Protein AF-A0AAV2GKV8-F1 (afdb_monomer)

Sequence 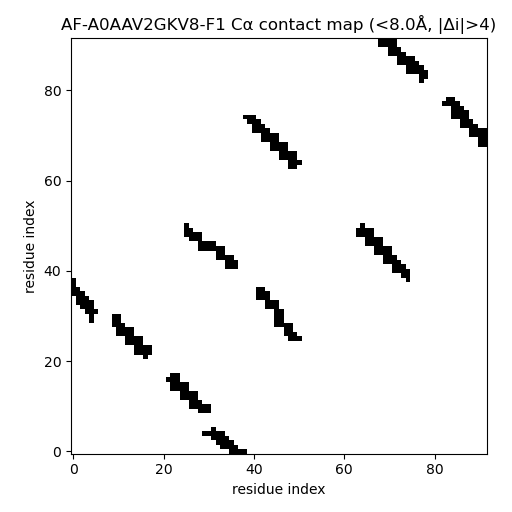(92 aa):
MKFDEKDGIEYAAVTVQLPGGERVPFLFTVKQLVASGKPERFSDEFLVPRGDEEELAKENVKNAAASKGKITLTVTKSKPETGEEVWYAQLD

Structure (mmCIF, N/CA/C/O backbone):
data_AF-A0AAV2GKV8-F1
#
_entry.id   AF-A0AAV2GKV8-F1
#
loop_
_atom_site.group_PDB
_atom_site.id
_atom_site.type_symbol
_atom_site.label_atom_id
_atom_site.label_alt_id
_atom_site.label_comp_id
_atom_site.label_asym_id
_atom_site.label_entity_id
_atom_site.label_seq_id
_atom_site.pdbx_PDB_i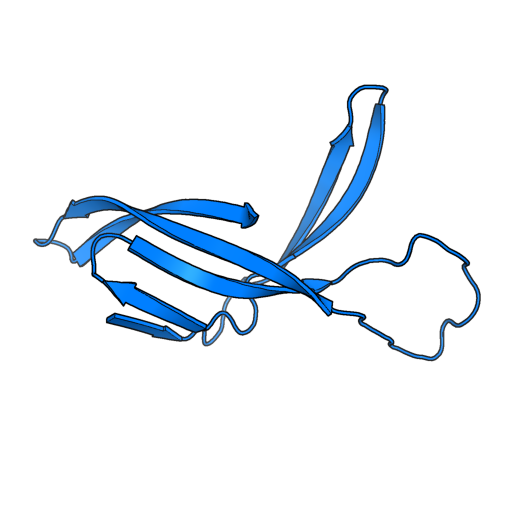ns_code
_atom_site.Cartn_x
_atom_site.Cartn_y
_atom_site.Cartn_z
_atom_site.occupancy
_atom_site.B_iso_or_equiv
_atom_site.auth_seq_id
_atom_site.auth_comp_id
_atom_site.auth_asym_id
_atom_site.auth_atom_id
_atom_site.pdbx_PDB_model_num
ATOM 1 N N . MET A 1 1 ? -13.152 -6.561 11.775 1.00 68.06 1 MET A N 1
ATOM 2 C CA . MET A 1 1 ? -13.339 -5.203 11.214 1.00 68.06 1 MET A CA 1
ATOM 3 C C . MET A 1 1 ? -13.097 -5.276 9.710 1.00 68.06 1 MET A C 1
ATOM 5 O O . MET A 1 1 ? -12.364 -6.168 9.290 1.00 68.06 1 MET A O 1
ATOM 9 N N . LYS A 1 2 ? -13.762 -4.436 8.910 1.00 77.19 2 LYS A N 1
ATOM 10 C CA . LYS A 1 2 ? -13.617 -4.409 7.447 1.00 77.19 2 LYS A CA 1
ATOM 11 C C . LYS A 1 2 ? -13.329 -2.976 7.011 1.00 77.19 2 LYS A C 1
ATOM 13 O O . LYS A 1 2 ? -14.087 -2.082 7.373 1.00 77.19 2 LYS A O 1
ATOM 18 N N . PHE A 1 3 ? -12.248 -2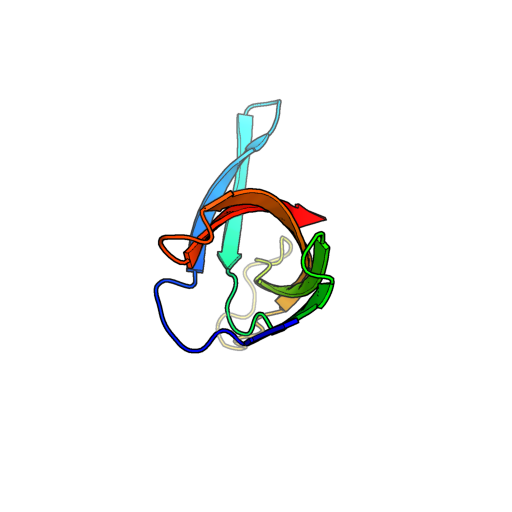.788 6.269 1.00 79.69 3 PHE A N 1
ATOM 19 C CA . PHE A 1 3 ? -11.909 -1.544 5.600 1.00 79.69 3 PHE A CA 1
ATOM 20 C C . PHE A 1 3 ? -12.174 -1.742 4.110 1.00 79.69 3 PHE A C 1
ATOM 22 O O . PHE A 1 3 ? -11.524 -2.564 3.471 1.00 79.69 3 PHE A O 1
ATOM 29 N N . ASP A 1 4 ? -13.170 -1.035 3.591 1.00 82.56 4 ASP A N 1
ATOM 30 C CA . ASP A 1 4 ? -13.415 -0.940 2.157 1.00 82.56 4 ASP A CA 1
ATOM 31 C C . ASP A 1 4 ? -12.975 0.453 1.727 1.00 82.56 4 ASP A C 1
ATOM 33 O O . ASP A 1 4 ? -13.614 1.435 2.118 1.00 82.56 4 ASP A O 1
ATOM 37 N N . GLU A 1 5 ? -11.909 0.527 0.935 1.00 78.75 5 GLU A N 1
ATOM 38 C CA . GLU A 1 5 ? -11.508 1.756 0.255 1.00 78.75 5 GLU A CA 1
ATOM 39 C C . GLU A 1 5 ? -12.690 2.291 -0.582 1.00 78.75 5 GLU A C 1
ATOM 41 O O . GLU A 1 5 ? -13.542 1.527 -1.061 1.00 78.75 5 GLU A O 1
ATOM 46 N N . LYS A 1 6 ? -12.818 3.619 -0.650 1.00 82.38 6 LYS A N 1
ATOM 47 C CA . LYS A 1 6 ? -13.958 4.295 -1.283 1.00 82.38 6 LYS A CA 1
ATOM 48 C C . LYS A 1 6 ? -13.496 5.312 -2.307 1.00 82.38 6 LYS A C 1
ATOM 50 O O . LYS A 1 6 ? -13.932 5.237 -3.451 1.00 82.38 6 LYS A O 1
ATOM 55 N N . ASP A 1 7 ? -12.733 6.295 -1.846 1.00 79.81 7 ASP A N 1
ATOM 56 C CA . ASP A 1 7 ? -12.213 7.381 -2.660 1.00 79.81 7 ASP A CA 1
ATOM 57 C C . ASP A 1 7 ? -11.044 8.060 -1.927 1.00 79.81 7 ASP A C 1
ATOM 59 O O . ASP A 1 7 ? -10.944 7.993 -0.694 1.00 79.81 7 ASP A O 1
ATOM 63 N N . GLY A 1 8 ? -10.178 8.749 -2.668 1.00 83.94 8 GLY A N 1
ATOM 64 C CA . GLY A 1 8 ? -9.051 9.502 -2.124 1.00 83.94 8 GLY A CA 1
ATOM 65 C C . GLY A 1 8 ? -7.813 9.505 -3.019 1.00 83.94 8 GLY A C 1
ATOM 66 O O . GLY A 1 8 ? -7.841 9.124 -4.186 1.00 83.94 8 GLY A O 1
ATOM 67 N N . ILE A 1 9 ? -6.685 9.948 -2.456 1.00 81.12 9 ILE A N 1
ATOM 68 C CA . ILE A 1 9 ? -5.381 9.848 -3.125 1.00 81.12 9 ILE A CA 1
ATOM 69 C C . ILE A 1 9 ? -4.878 8.417 -2.944 1.00 81.12 9 ILE A C 1
ATOM 71 O O . ILE A 1 9 ? -4.247 8.068 -1.950 1.00 81.12 9 ILE A O 1
ATOM 75 N N . GLU A 1 10 ? -5.220 7.584 -3.913 1.00 78.06 10 GLU A N 1
ATOM 76 C CA . GLU A 1 10 ? -5.084 6.128 -3.852 1.00 78.06 10 GLU A CA 1
ATOM 77 C C . GLU A 1 10 ? -3.954 5.589 -4.741 1.00 78.06 10 GLU A C 1
ATOM 79 O O . GLU A 1 10 ? -3.725 4.381 -4.766 1.00 78.06 10 GLU A O 1
ATOM 84 N N . TYR A 1 11 ? -3.239 6.452 -5.469 1.00 82.56 11 TYR A N 1
ATOM 85 C CA . TYR A 1 11 ? -2.080 6.083 -6.282 1.00 82.56 11 TYR A CA 1
ATOM 86 C C . TYR A 1 11 ? -0.955 7.117 -6.177 1.00 82.56 11 TYR A C 1
ATOM 88 O O . TYR A 1 11 ? -1.190 8.321 -6.082 1.00 82.56 11 TYR A O 1
ATOM 96 N N . ALA A 1 12 ? 0.283 6.638 -6.232 1.00 83.31 12 ALA A N 1
ATOM 97 C CA . ALA A 1 12 ? 1.487 7.450 -6.280 1.00 83.31 12 ALA A CA 1
ATOM 98 C C . ALA A 1 12 ? 2.530 6.760 -7.164 1.00 83.31 12 ALA A C 1
ATOM 100 O O . ALA A 1 12 ? 2.866 5.592 -6.958 1.00 83.31 12 ALA A O 1
ATOM 101 N N . ALA A 1 13 ? 3.053 7.480 -8.156 1.00 85.38 13 ALA A N 1
ATOM 102 C CA . ALA A 1 13 ? 4.182 6.993 -8.938 1.00 85.38 13 ALA A CA 1
ATOM 103 C C . ALA A 1 13 ? 5.446 7.045 -8.072 1.00 85.38 13 ALA A C 1
ATOM 105 O O . ALA A 1 13 ? 5.786 8.093 -7.522 1.00 85.38 13 ALA A O 1
ATOM 106 N N . VAL A 1 14 ? 6.134 5.913 -7.953 1.00 84.00 14 VAL A N 1
ATOM 107 C CA . VAL A 1 14 ? 7.363 5.773 -7.174 1.00 84.00 14 VAL A CA 1
ATOM 108 C C . VAL A 1 14 ? 8.464 5.289 -8.105 1.00 84.00 14 VAL A C 1
ATOM 110 O O . VAL A 1 14 ? 8.236 4.554 -9.061 1.00 84.00 14 VAL A O 1
ATOM 113 N N . THR A 1 15 ? 9.690 5.721 -7.854 1.00 84.00 15 THR A N 1
ATOM 114 C CA . THR A 1 15 ? 10.872 5.157 -8.501 1.00 84.00 15 THR A CA 1
ATOM 115 C C . THR A 1 15 ? 11.833 4.750 -7.408 1.00 84.00 15 THR A C 1
ATOM 117 O O . THR A 1 15 ? 12.266 5.595 -6.625 1.00 84.00 15 THR A O 1
ATOM 120 N N . VAL A 1 16 ? 12.147 3.461 -7.336 1.00 87.50 16 VAL A N 1
ATOM 121 C CA . VAL A 1 16 ? 13.176 2.958 -6.424 1.00 87.50 16 VAL A CA 1
ATOM 122 C C . VAL A 1 16 ? 14.486 2.823 -7.169 1.00 87.50 16 VAL A C 1
ATOM 124 O O . VAL A 1 16 ? 14.515 2.440 -8.335 1.00 87.50 16 VAL A O 1
ATOM 127 N N . GLN A 1 17 ? 15.574 3.162 -6.491 1.00 91.06 17 GLN A N 1
ATOM 128 C CA . GLN A 1 17 ? 16.915 2.947 -7.005 1.00 91.06 17 GLN A CA 1
ATOM 129 C C . GLN A 1 17 ? 17.484 1.680 -6.368 1.00 91.06 17 GLN A C 1
ATOM 131 O O . GLN A 1 17 ? 17.633 1.611 -5.148 1.00 91.06 17 GLN A O 1
ATOM 136 N N . LEU A 1 18 ? 17.784 0.682 -7.193 1.00 90.50 18 LEU A N 1
ATOM 137 C CA . LEU A 1 18 ? 18.397 -0.566 -6.767 1.00 90.50 18 LEU A CA 1
ATOM 138 C C . LEU A 1 18 ? 19.895 -0.369 -6.471 1.00 90.50 18 LEU A C 1
ATOM 140 O O . LEU A 1 18 ? 20.525 0.570 -6.985 1.00 90.50 18 LEU A O 1
ATOM 144 N N . PRO A 1 19 ? 20.503 -1.257 -5.660 1.00 92.94 19 PRO A N 1
ATOM 145 C CA . PRO A 1 19 ? 21.955 -1.333 -5.549 1.00 92.94 19 PRO A CA 1
ATOM 146 C C . PRO A 1 19 ? 22.578 -1.467 -6.946 1.00 92.94 19 PRO A C 1
ATOM 148 O O . PRO A 1 19 ? 22.190 -2.337 -7.715 1.00 92.94 19 PRO A O 1
ATOM 151 N N . GLY A 1 20 ? 23.517 -0.586 -7.290 1.00 92.25 20 GLY A N 1
ATOM 152 C CA . GLY A 1 20 ? 24.075 -0.494 -8.648 1.00 92.25 20 GLY A CA 1
ATOM 153 C C . GLY A 1 20 ? 23.558 0.689 -9.473 1.00 92.25 20 GLY A C 1
ATOM 154 O O . GLY A 1 20 ? 24.123 0.987 -10.518 1.00 92.25 20 GLY A O 1
ATOM 155 N N . GLY A 1 21 ? 22.560 1.429 -8.978 1.00 90.81 21 GLY A N 1
ATOM 156 C CA . GLY A 1 21 ? 22.121 2.697 -9.573 1.00 90.81 21 GLY A CA 1
ATOM 157 C C . GLY A 1 21 ? 20.977 2.589 -10.578 1.00 90.81 21 GLY A C 1
ATOM 158 O O . GLY A 1 21 ? 20.468 3.620 -11.019 1.00 90.81 21 GLY A O 1
ATOM 159 N N . GLU A 1 22 ? 20.541 1.371 -10.890 1.00 93.00 22 GLU A N 1
ATOM 160 C CA . GLU A 1 22 ? 19.355 1.105 -11.700 1.00 93.00 22 GLU A CA 1
ATOM 161 C C . GLU A 1 22 ? 18.099 1.672 -11.032 1.00 93.00 22 GLU A C 1
ATOM 163 O O . GLU A 1 22 ? 17.952 1.618 -9.810 1.00 93.00 22 GLU A O 1
ATOM 168 N N . ARG A 1 23 ? 17.195 2.246 -11.826 1.00 86.75 23 ARG A N 1
ATOM 169 C CA . ARG A 1 23 ? 15.954 2.851 -11.343 1.00 86.75 23 ARG A CA 1
ATOM 170 C C . ARG A 1 23 ? 14.767 2.075 -11.876 1.00 86.75 23 ARG A C 1
ATOM 172 O O . ARG A 1 23 ? 14.572 2.026 -13.084 1.00 86.75 23 ARG A O 1
ATOM 179 N N . VAL A 1 24 ? 13.950 1.561 -10.967 1.00 84.56 24 VAL A N 1
ATOM 180 C CA . VAL A 1 24 ? 12.732 0.826 -11.298 1.00 84.56 24 VAL A CA 1
ATOM 181 C C . VAL A 1 24 ? 11.528 1.700 -10.950 1.00 84.56 24 VAL A C 1
ATOM 183 O O . VAL A 1 24 ? 11.263 1.937 -9.762 1.00 84.56 24 VAL A O 1
ATOM 186 N N . PRO A 1 25 ? 10.815 2.240 -11.953 1.00 84.06 25 PRO A N 1
ATOM 187 C CA . PRO A 1 25 ? 9.550 2.911 -11.722 1.00 84.06 25 PRO A CA 1
ATOM 188 C C . PRO A 1 25 ? 8.456 1.875 -11.451 1.00 84.06 25 PRO A C 1
ATOM 190 O O . PRO A 1 25 ? 8.339 0.874 -12.152 1.00 84.06 25 PRO A O 1
ATOM 193 N N . PHE A 1 26 ? 7.617 2.134 -10.456 1.00 80.31 26 PHE A N 1
ATOM 194 C CA . PHE A 1 26 ? 6.387 1.383 -10.242 1.00 80.31 26 PHE A CA 1
ATOM 195 C C . PHE A 1 26 ? 5.284 2.304 -9.729 1.00 80.31 26 PHE A C 1
ATOM 197 O O . PHE A 1 26 ? 5.533 3.335 -9.099 1.00 80.31 26 PHE A O 1
ATOM 204 N N . LEU A 1 27 ? 4.039 1.936 -10.011 1.00 79.44 27 LEU A N 1
ATOM 205 C CA . LEU A 1 27 ? 2.879 2.653 -9.508 1.00 79.44 27 LEU A CA 1
ATOM 206 C C . LEU A 1 27 ? 2.441 2.005 -8.195 1.00 79.44 27 LEU A C 1
ATOM 208 O O . LEU A 1 27 ? 1.894 0.904 -8.190 1.00 79.44 27 LEU A O 1
ATOM 212 N N . PHE A 1 28 ? 2.690 2.680 -7.075 1.00 80.19 28 PHE A N 1
ATOM 213 C CA . PHE A 1 28 ? 2.110 2.277 -5.802 1.00 80.19 28 PHE A CA 1
ATOM 214 C C . PHE A 1 28 ? 0.639 2.686 -5.788 1.00 80.19 28 PHE A C 1
ATOM 216 O O . PHE A 1 28 ? 0.313 3.833 -6.090 1.00 80.19 28 PHE A O 1
ATOM 223 N N . THR A 1 29 ? -0.260 1.772 -5.440 1.00 79.44 29 THR A N 1
ATOM 224 C CA . THR A 1 29 ? -1.681 2.091 -5.299 1.00 79.44 29 THR A CA 1
ATOM 225 C C . THR A 1 29 ? -2.331 1.211 -4.243 1.00 79.44 29 THR A C 1
ATOM 227 O O . THR A 1 29 ? -1.908 0.086 -4.030 1.00 79.44 29 THR A O 1
ATOM 230 N N . VAL A 1 30 ? -3.353 1.731 -3.572 1.00 77.25 30 VAL A N 1
ATOM 231 C CA . VAL A 1 30 ? -4.257 0.961 -2.699 1.00 77.25 30 VAL A CA 1
ATOM 232 C C . VAL A 1 30 ? -5.689 0.995 -3.232 1.00 77.25 30 VAL A C 1
ATOM 234 O O . VAL A 1 30 ? -6.636 0.715 -2.502 1.00 77.25 30 VAL A O 1
ATOM 237 N N . LYS A 1 31 ? -5.848 1.355 -4.511 1.00 79.38 31 LYS A N 1
ATOM 238 C CA . LYS A 1 31 ? -7.135 1.396 -5.196 1.00 79.38 31 LYS A CA 1
ATOM 239 C C . LYS A 1 31 ? -7.823 0.042 -5.082 1.00 79.38 31 LYS A C 1
ATOM 241 O O . LYS A 1 31 ? -7.207 -0.991 -5.351 1.00 79.38 31 LYS A O 1
ATOM 246 N N . GLN A 1 32 ? -9.098 0.060 -4.702 1.00 77.38 32 GLN A N 1
ATOM 247 C CA . GLN A 1 32 ? -9.907 -1.141 -4.476 1.00 77.38 32 GLN A CA 1
ATOM 248 C C . GLN A 1 32 ? -9.374 -2.057 -3.363 1.00 77.38 32 GLN A C 1
ATOM 250 O O . GLN A 1 32 ? -9.670 -3.254 -3.362 1.00 77.38 32 GLN A O 1
ATOM 255 N N . LEU A 1 33 ? -8.618 -1.521 -2.397 1.00 77.38 33 LEU A N 1
ATOM 256 C CA . LEU A 1 33 ? -8.232 -2.281 -1.215 1.00 77.38 33 LEU A CA 1
ATOM 257 C C . LEU A 1 33 ? -9.476 -2.611 -0.385 1.00 77.38 33 LEU A C 1
ATOM 259 O O . LEU A 1 33 ? -10.134 -1.740 0.189 1.00 77.38 33 LEU A O 1
ATOM 263 N N . VAL A 1 34 ? -9.748 -3.902 -0.275 1.00 79.19 34 VAL A N 1
ATOM 264 C CA . VAL A 1 34 ? -10.663 -4.458 0.712 1.00 79.19 34 VAL A CA 1
ATOM 265 C C . VAL A 1 34 ? -9.791 -5.179 1.721 1.00 79.19 34 VAL A C 1
ATOM 267 O O . VAL A 1 34 ? -9.123 -6.129 1.355 1.00 79.19 34 VAL A O 1
ATOM 270 N N . ALA A 1 35 ? -9.759 -4.720 2.970 1.00 76.50 35 ALA A N 1
ATOM 271 C CA . ALA A 1 35 ? -9.013 -5.376 4.037 1.00 76.50 35 ALA A CA 1
ATOM 272 C C . ALA A 1 35 ? -9.970 -5.858 5.125 1.00 76.50 35 ALA A C 1
ATOM 274 O O . ALA A 1 35 ? -10.797 -5.106 5.647 1.00 76.50 35 ALA A O 1
ATOM 275 N N . SER A 1 36 ? -9.852 -7.128 5.502 1.00 75.44 36 SER A N 1
ATOM 276 C CA . SER A 1 36 ? -10.649 -7.722 6.574 1.00 75.44 36 SER A CA 1
ATOM 277 C C . SER A 1 36 ? -9.765 -8.481 7.561 1.00 75.44 36 SER A C 1
ATOM 279 O O . SER A 1 36 ? -8.703 -8.989 7.210 1.00 75.44 36 SER A O 1
ATOM 281 N N . GLY A 1 37 ? -10.143 -8.488 8.842 1.00 71.94 37 GLY A N 1
ATOM 282 C CA . GLY A 1 37 ? -9.281 -9.069 9.870 1.00 71.94 37 GLY A CA 1
ATOM 283 C C . GLY A 1 37 ? -9.655 -8.738 11.309 1.00 71.94 37 GLY A C 1
ATOM 284 O O . GLY A 1 37 ? -10.695 -8.121 11.600 1.00 71.94 37 GLY A O 1
ATOM 285 N N . LYS A 1 38 ? -8.792 -9.204 12.216 1.00 72.81 38 LYS A N 1
ATOM 286 C CA . LYS A 1 38 ? -8.870 -8.935 13.655 1.00 72.81 38 LYS A CA 1
ATOM 287 C C . LYS A 1 38 ? -8.249 -7.565 13.950 1.00 72.81 38 LYS A C 1
ATOM 289 O O . LYS A 1 38 ? -7.316 -7.199 13.247 1.00 72.81 38 LYS A O 1
ATOM 294 N N . PRO A 1 39 ? -8.698 -6.848 14.997 1.00 63.97 39 PRO A N 1
ATOM 295 C CA . PRO A 1 39 ? -8.209 -5.506 15.334 1.00 63.97 39 PRO A CA 1
ATOM 296 C C . PRO A 1 39 ? -6.682 -5.389 15.418 1.00 63.97 39 PRO A C 1
ATOM 298 O O . PRO A 1 39 ? -6.143 -4.332 15.137 1.00 63.97 39 PRO A O 1
ATOM 301 N N . GLU A 1 40 ? -5.975 -6.470 15.757 1.00 62.09 40 GLU A N 1
ATOM 302 C CA . GLU A 1 40 ? -4.516 -6.449 15.893 1.00 62.09 40 GLU A CA 1
ATOM 303 C C . GLU A 1 40 ? -3.752 -6.581 14.556 1.00 62.09 40 GLU A C 1
ATOM 305 O O . GLU A 1 40 ? -2.605 -6.139 14.466 1.00 62.09 40 GLU A O 1
ATOM 310 N N . ARG A 1 41 ? -4.340 -7.194 13.512 1.00 56.41 41 ARG A N 1
ATOM 311 C CA . ARG A 1 41 ? -3.667 -7.469 12.225 1.00 56.41 41 ARG A CA 1
ATOM 312 C C . ARG A 1 41 ? -4.664 -7.729 11.089 1.00 56.41 41 ARG A C 1
ATOM 314 O O . ARG A 1 41 ? -5.542 -8.589 11.205 1.00 56.41 41 ARG A O 1
ATOM 321 N N . PHE A 1 42 ? -4.450 -7.061 9.957 1.00 68.94 42 PHE A N 1
ATOM 322 C CA . PHE A 1 42 ? -5.221 -7.203 8.718 1.00 68.94 42 PHE A CA 1
ATOM 323 C C . PHE A 1 42 ? -4.273 -7.509 7.557 1.00 68.94 42 PHE A C 1
ATOM 325 O O . PHE A 1 42 ? -3.178 -6.957 7.502 1.00 68.94 42 PHE A O 1
ATOM 332 N N . SER A 1 43 ? -4.665 -8.379 6.630 1.00 56.59 43 SER A N 1
ATOM 333 C CA . SER A 1 43 ? -3.865 -8.698 5.440 1.00 56.59 43 SER A CA 1
ATOM 334 C C . SER A 1 43 ? -4.775 -8.989 4.256 1.00 56.59 43 SER A C 1
ATOM 336 O O . SER A 1 43 ? -5.675 -9.810 4.423 1.00 56.59 43 SER A O 1
ATOM 338 N N . ASP A 1 44 ? -4.529 -8.389 3.091 1.00 67.25 44 ASP A N 1
ATOM 339 C CA . ASP A 1 44 ? -5.299 -8.685 1.874 1.00 67.25 44 ASP A CA 1
ATOM 340 C C . ASP A 1 44 ? -4.530 -8.372 0.574 1.00 67.25 44 ASP A C 1
ATOM 342 O O . ASP A 1 44 ? -3.449 -7.778 0.607 1.00 67.25 44 ASP A O 1
ATOM 346 N N . GLU A 1 45 ? -5.076 -8.812 -0.561 1.00 60.53 45 GLU A N 1
ATOM 347 C CA . GLU A 1 45 ? -4.550 -8.574 -1.911 1.00 60.53 45 GLU A CA 1
ATOM 348 C C . GLU A 1 45 ? -4.981 -7.190 -2.447 1.00 60.53 45 GLU A C 1
ATOM 350 O O . GLU A 1 45 ? -6.145 -6.807 -2.360 1.00 60.53 45 GLU A O 1
ATOM 355 N N . PHE A 1 46 ? -4.059 -6.450 -3.064 1.00 56.09 46 PHE A N 1
ATOM 356 C CA . PHE A 1 46 ? -4.310 -5.211 -3.802 1.00 56.09 46 PHE A CA 1
ATOM 357 C C . PHE A 1 46 ? -3.756 -5.308 -5.230 1.00 56.09 46 PHE A C 1
ATOM 359 O O . PHE A 1 46 ? -2.919 -6.155 -5.531 1.00 56.09 46 PHE A O 1
ATOM 366 N N . LEU A 1 47 ? -4.207 -4.439 -6.133 1.00 52.41 47 LEU A N 1
ATOM 367 C CA . LEU A 1 47 ? -3.728 -4.405 -7.516 1.00 52.41 47 LEU A CA 1
ATOM 368 C C . LEU A 1 47 ? -2.497 -3.495 -7.655 1.00 52.41 47 LEU A C 1
ATOM 370 O O . LEU A 1 47 ? -2.599 -2.294 -7.472 1.00 52.41 47 LEU A O 1
ATOM 374 N N . VAL A 1 48 ? -1.350 -4.052 -8.031 1.00 52.94 48 VAL A N 1
ATOM 375 C CA . VAL A 1 48 ? -0.112 -3.369 -8.436 1.00 52.94 48 VAL A CA 1
ATOM 376 C C . VAL A 1 48 ? -0.063 -3.279 -9.965 1.00 52.94 48 VAL A C 1
ATOM 378 O O . VAL A 1 48 ? 0.133 -4.294 -10.634 1.00 52.94 48 VAL A O 1
ATOM 381 N N . PRO A 1 49 ? -0.192 -2.093 -10.571 1.00 49.91 49 PRO A N 1
ATOM 382 C CA . PRO A 1 49 ? 0.038 -1.924 -12.000 1.00 49.91 49 PRO A CA 1
ATOM 383 C C . PRO A 1 49 ? 1.521 -2.161 -12.306 1.00 49.91 49 PRO A C 1
ATOM 385 O O . PRO A 1 49 ? 2.381 -1.418 -11.825 1.00 49.91 49 PRO A O 1
ATOM 388 N N . ARG A 1 50 ? 1.832 -3.201 -13.087 1.00 53.66 50 ARG A N 1
ATOM 389 C CA . ARG A 1 50 ? 3.189 -3.435 -13.592 1.00 53.66 50 ARG A CA 1
ATOM 390 C C . ARG A 1 50 ? 3.330 -2.748 -14.951 1.00 53.66 50 ARG A C 1
ATOM 392 O O . ARG A 1 50 ? 2.428 -2.835 -15.779 1.00 53.66 50 ARG A O 1
ATOM 399 N N . GLY A 1 51 ? 4.440 -2.045 -15.162 1.00 51.81 51 GLY A N 1
ATOM 400 C CA . GLY A 1 51 ? 4.910 -1.744 -16.511 1.00 51.81 51 GLY A CA 1
ATOM 401 C C . GLY A 1 51 ? 5.694 -2.959 -16.981 1.00 51.81 51 GLY A C 1
ATOM 402 O O . GLY A 1 51 ? 6.688 -3.300 -16.343 1.00 51.81 51 GLY A O 1
ATOM 403 N N . ASP A 1 52 ? 5.202 -3.654 -18.003 1.00 49.75 52 ASP A N 1
ATOM 404 C CA . ASP A 1 52 ? 5.886 -4.816 -18.566 1.00 49.75 52 ASP A CA 1
ATOM 405 C C . ASP A 1 52 ? 7.260 -4.393 -19.119 1.00 49.75 52 ASP A C 1
ATOM 407 O O . ASP A 1 52 ? 7.384 -3.388 -19.819 1.00 49.75 52 ASP A O 1
ATOM 411 N N . GLU A 1 53 ? 8.296 -5.149 -18.757 1.00 55.09 53 GLU A N 1
ATOM 412 C CA . GLU A 1 53 ? 9.710 -4.867 -19.054 1.00 55.09 53 GLU A CA 1
ATOM 413 C C . GLU A 1 53 ? 10.131 -5.340 -20.460 1.00 55.09 53 GLU A C 1
ATOM 415 O O . GLU A 1 53 ? 11.289 -5.206 -20.844 1.00 55.09 53 GLU A O 1
ATOM 420 N N . GLU A 1 54 ? 9.201 -5.868 -21.260 1.00 52.75 54 GLU A N 1
ATOM 421 C CA . GLU A 1 54 ? 9.493 -6.398 -22.590 1.00 52.75 54 GLU A CA 1
ATOM 422 C C . GLU A 1 54 ? 8.603 -5.727 -23.650 1.00 52.75 54 GLU A C 1
ATOM 424 O O . GLU A 1 54 ? 7.420 -6.024 -23.802 1.00 52.75 54 GLU A O 1
ATOM 429 N N . GLU A 1 55 ? 9.238 -4.822 -24.399 1.00 47.97 55 GLU A N 1
ATOM 430 C CA . GLU A 1 55 ? 8.844 -4.301 -25.711 1.00 47.97 55 GLU A CA 1
ATOM 431 C C . GLU A 1 55 ? 7.750 -3.214 -25.798 1.00 47.97 55 GLU A C 1
ATOM 433 O O . GLU A 1 55 ? 6.546 -3.410 -25.621 1.00 47.97 55 GLU A O 1
ATOM 438 N N . LEU A 1 56 ? 8.217 -2.049 -26.260 1.00 53.12 56 LEU A N 1
ATOM 439 C CA . LEU A 1 56 ? 7.498 -0.889 -26.797 1.00 53.12 56 LEU A CA 1
ATOM 440 C C . LEU A 1 56 ? 6.675 -1.212 -28.069 1.00 53.12 56 LEU A C 1
ATOM 442 O O . LEU A 1 56 ? 6.798 -0.531 -29.087 1.00 53.12 56 LEU A O 1
ATOM 446 N N . ALA A 1 57 ? 5.824 -2.239 -28.062 1.00 48.38 57 ALA A N 1
ATOM 447 C CA . ALA A 1 57 ? 5.088 -2.646 -29.260 1.00 48.38 57 ALA A CA 1
ATOM 448 C C . ALA A 1 57 ? 3.656 -3.121 -28.975 1.00 48.38 57 ALA A C 1
ATOM 450 O O . ALA A 1 57 ? 3.316 -4.267 -29.263 1.00 48.38 57 ALA A O 1
ATOM 451 N N . LYS A 1 58 ? 2.800 -2.224 -28.454 1.00 49.94 58 LYS A N 1
ATOM 452 C CA . LYS A 1 58 ? 1.344 -2.134 -28.750 1.00 49.94 58 LYS A CA 1
ATOM 453 C C . LYS A 1 58 ? 0.674 -1.033 -27.910 1.00 49.94 58 LYS A C 1
ATOM 455 O O . LYS A 1 58 ? -0.094 -1.301 -26.994 1.00 49.94 58 LYS A O 1
ATOM 460 N N . GLU A 1 59 ? 0.882 0.227 -28.288 1.00 49.38 59 GLU A N 1
ATOM 461 C CA . GLU A 1 59 ? 0.277 1.417 -27.650 1.00 49.38 59 GLU A CA 1
ATOM 462 C C . GLU A 1 59 ? -1.269 1.516 -27.721 1.00 49.38 59 GLU A C 1
ATOM 464 O O . GLU A 1 59 ? -1.837 2.505 -27.270 1.00 49.38 59 GLU A O 1
ATOM 469 N N . ASN A 1 60 ? -1.991 0.515 -28.244 1.00 46.84 60 ASN A N 1
ATOM 470 C CA . ASN A 1 60 ? -3.460 0.556 -28.360 1.00 46.84 60 ASN A CA 1
ATOM 471 C C . ASN A 1 60 ? -4.212 -0.576 -27.653 1.00 46.84 60 ASN A C 1
ATOM 473 O O . ASN A 1 60 ? -5.431 -0.683 -27.778 1.00 46.84 60 ASN A O 1
ATOM 477 N N . VAL A 1 61 ? -3.522 -1.393 -26.861 1.00 41.12 61 VAL A N 1
ATOM 478 C CA . VAL A 1 61 ? -4.189 -2.254 -25.884 1.00 41.12 61 VAL A CA 1
ATOM 479 C C . VAL A 1 61 ? -3.807 -1.714 -24.520 1.00 41.12 61 VAL A C 1
ATOM 481 O O . VAL A 1 61 ? -2.666 -1.848 -24.098 1.00 41.12 61 VAL A O 1
ATOM 484 N N . LYS A 1 62 ? -4.761 -1.081 -23.830 1.00 45.38 62 LYS A N 1
ATOM 485 C CA . LYS A 1 62 ? -4.626 -0.702 -22.417 1.00 45.38 62 LYS A CA 1
ATOM 486 C C . LYS A 1 62 ? -4.624 -1.973 -21.564 1.00 45.38 62 LYS A C 1
ATOM 488 O O . LYS A 1 62 ? -5.581 -2.243 -20.845 1.00 45.38 62 LYS A O 1
ATOM 493 N N . ASN A 1 63 ? -3.589 -2.793 -21.705 1.00 37.03 63 ASN A N 1
ATOM 494 C CA . ASN A 1 63 ? -3.374 -3.952 -20.863 1.00 37.03 63 ASN A CA 1
ATOM 495 C C . ASN A 1 63 ? -2.706 -3.452 -19.584 1.00 37.03 63 ASN A C 1
ATOM 497 O O . ASN A 1 63 ? -1.491 -3.480 -19.440 1.00 37.03 63 ASN A O 1
ATOM 501 N N . ALA A 1 64 ? -3.512 -2.907 -18.674 1.00 39.22 64 ALA A N 1
ATOM 502 C CA . ALA A 1 64 ? -3.095 -2.731 -17.295 1.00 39.22 64 ALA A CA 1
ATOM 503 C C . ALA A 1 64 ? -3.049 -4.130 -16.671 1.00 39.22 64 ALA A C 1
ATOM 505 O O . ALA A 1 64 ? -4.004 -4.553 -16.018 1.00 39.22 64 ALA A O 1
ATOM 506 N N . ALA A 1 65 ? -1.978 -4.881 -16.938 1.00 41.19 65 ALA A N 1
ATOM 507 C CA . ALA A 1 65 ? -1.705 -6.122 -16.236 1.00 41.19 65 ALA A CA 1
ATOM 508 C C . ALA A 1 65 ? -1.435 -5.764 -14.766 1.00 41.19 65 ALA A C 1
ATOM 510 O O . ALA A 1 65 ? -0.320 -5.457 -14.346 1.00 41.19 65 ALA A O 1
ATOM 511 N N . ALA A 1 66 ? -2.508 -5.710 -13.981 1.00 50.22 66 ALA A N 1
ATOM 512 C CA . ALA A 1 66 ? -2.427 -5.526 -12.551 1.00 50.22 66 ALA A CA 1
ATOM 513 C C . ALA A 1 66 ? -1.881 -6.824 -11.940 1.00 50.22 66 ALA A C 1
ATOM 515 O O . ALA A 1 66 ? -2.563 -7.848 -11.907 1.00 50.22 66 ALA A O 1
ATOM 516 N N . SER A 1 67 ? -0.633 -6.796 -11.481 1.00 55.56 67 SER A N 1
ATOM 517 C CA . SER A 1 67 ? -0.103 -7.818 -10.580 1.00 55.56 67 SER A CA 1
ATOM 518 C C . SER A 1 67 ? -0.826 -7.692 -9.244 1.00 55.56 67 SER A C 1
ATOM 520 O O . SER A 1 67 ? -1.072 -6.586 -8.791 1.00 55.56 67 SER A O 1
ATOM 522 N N . LYS A 1 68 ? -1.195 -8.787 -8.587 1.00 57.88 68 LYS A N 1
ATOM 523 C CA . LYS A 1 68 ? -1.748 -8.691 -7.233 1.00 57.88 68 LYS A CA 1
ATOM 524 C C . LYS A 1 68 ? -0.596 -8.582 -6.232 1.00 57.88 68 LYS A C 1
ATOM 526 O O . LYS A 1 68 ? 0.204 -9.507 -6.153 1.00 57.88 68 LYS A O 1
ATOM 531 N N . GLY A 1 69 ? -0.484 -7.465 -5.522 1.00 66.44 69 GLY A N 1
ATOM 532 C CA . GLY A 1 69 ? 0.390 -7.323 -4.356 1.00 66.44 69 GLY A CA 1
ATOM 533 C C . GLY A 1 69 ? -0.371 -7.693 -3.091 1.00 66.44 69 GLY A C 1
ATOM 534 O O . GLY A 1 69 ? -1.597 -7.636 -3.078 1.00 66.44 69 GLY A O 1
ATOM 535 N N . LYS A 1 70 ? 0.311 -8.072 -2.013 1.00 72.25 70 LYS A N 1
ATOM 536 C CA . LYS A 1 70 ? -0.350 -8.290 -0.721 1.00 72.25 70 LYS A CA 1
ATOM 537 C C . LYS A 1 70 ? 0.094 -7.210 0.249 1.00 72.25 70 LYS A C 1
ATOM 539 O O . LYS A 1 70 ? 1.283 -6.950 0.386 1.00 72.25 70 LYS A O 1
ATOM 544 N N . ILE A 1 71 ? -0.859 -6.567 0.918 1.00 76.50 71 ILE A N 1
ATOM 545 C CA . ILE A 1 71 ? -0.575 -5.584 1.963 1.00 76.50 71 ILE A CA 1
ATOM 546 C C . ILE A 1 71 ? -1.031 -6.124 3.312 1.00 76.50 71 ILE A C 1
ATOM 548 O O . ILE A 1 71 ? -2.156 -6.598 3.476 1.00 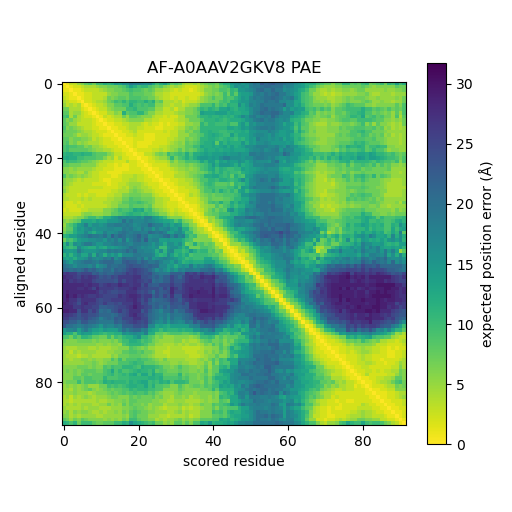76.50 71 ILE A O 1
ATOM 552 N N . THR A 1 72 ? -0.147 -6.046 4.298 1.00 80.56 72 THR A N 1
ATOM 553 C CA . THR A 1 72 ? -0.442 -6.359 5.692 1.00 80.56 72 THR A CA 1
ATOM 554 C C . THR A 1 72 ? -0.397 -5.077 6.513 1.00 80.56 72 THR A C 1
ATOM 556 O O . THR A 1 72 ? 0.646 -4.435 6.604 1.00 80.56 72 THR A O 1
ATOM 559 N N . LEU A 1 73 ? -1.515 -4.724 7.144 1.00 82.94 73 LEU A N 1
ATOM 560 C CA . LEU A 1 73 ? -1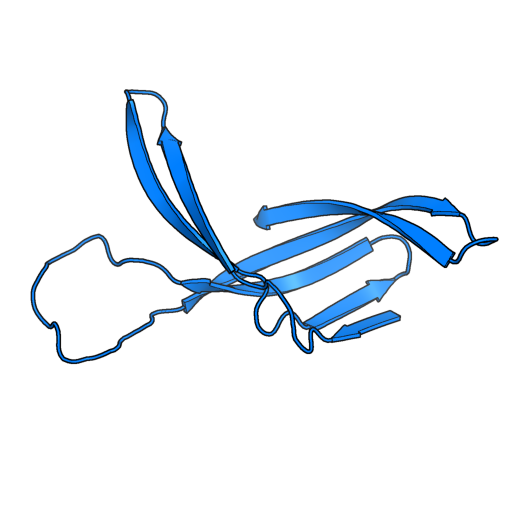.645 -3.589 8.055 1.00 82.94 73 LEU A CA 1
ATOM 561 C C . LEU A 1 73 ? -1.658 -4.100 9.502 1.00 82.94 73 LEU A C 1
ATOM 563 O O . LEU A 1 73 ? -2.468 -4.954 9.869 1.00 82.94 73 LEU A O 1
ATOM 567 N N . THR A 1 74 ? -0.763 -3.582 10.337 1.00 84.50 74 THR A N 1
ATOM 568 C CA . THR A 1 74 ? -0.643 -3.953 11.757 1.00 84.50 74 THR A CA 1
ATOM 569 C C . THR A 1 74 ? -0.815 -2.718 12.633 1.00 84.50 74 THR A C 1
ATOM 571 O O . THR A 1 74 ? -0.112 -1.731 12.417 1.00 84.50 74 THR A O 1
ATOM 574 N N . VAL A 1 75 ? -1.713 -2.752 13.625 1.00 85.06 75 VAL A N 1
ATOM 575 C CA . VAL A 1 75 ? -1.841 -1.644 14.589 1.00 85.06 75 VAL A CA 1
ATOM 576 C C . VAL A 1 75 ? -0.584 -1.598 15.447 1.00 85.06 75 VAL A C 1
ATOM 578 O O . VAL A 1 75 ? -0.210 -2.580 16.079 1.00 85.06 75 VAL A O 1
ATOM 581 N N . THR A 1 76 ? 0.060 -0.439 15.491 1.00 88.00 76 THR A N 1
ATOM 582 C CA . THR A 1 76 ? 1.238 -0.182 16.335 1.00 88.00 76 THR A CA 1
ATOM 583 C C . THR A 1 76 ? 0.909 0.703 17.529 1.00 88.00 76 THR A C 1
ATOM 585 O O . THR A 1 76 ? 1.568 0.618 18.564 1.00 88.00 76 THR A O 1
ATOM 588 N N . LYS A 1 77 ? -0.125 1.544 17.416 1.00 87.31 77 LYS A N 1
ATOM 589 C CA . LYS A 1 77 ? -0.610 2.395 18.504 1.00 87.31 77 LYS A CA 1
ATOM 590 C C . LYS A 1 77 ? -2.096 2.678 18.320 1.00 87.31 77 LYS A C 1
ATOM 592 O O . LYS A 1 77 ? -2.536 2.890 17.197 1.00 87.31 77 LYS A O 1
ATOM 597 N N . SER A 1 78 ? -2.842 2.726 19.417 1.00 86.81 78 SER A N 1
ATOM 598 C CA . SER A 1 78 ? -4.260 3.093 19.429 1.00 86.81 78 SER A CA 1
ATOM 599 C C . SER A 1 78 ? -4.507 4.138 20.516 1.00 86.81 78 SER A C 1
ATOM 601 O O . SER A 1 78 ? -3.903 4.064 21.590 1.00 86.81 78 SER A O 1
ATOM 603 N N . LYS A 1 79 ? -5.351 5.126 20.212 1.00 90.44 79 LYS A N 1
ATOM 604 C CA . LYS A 1 79 ? -5.904 6.101 21.1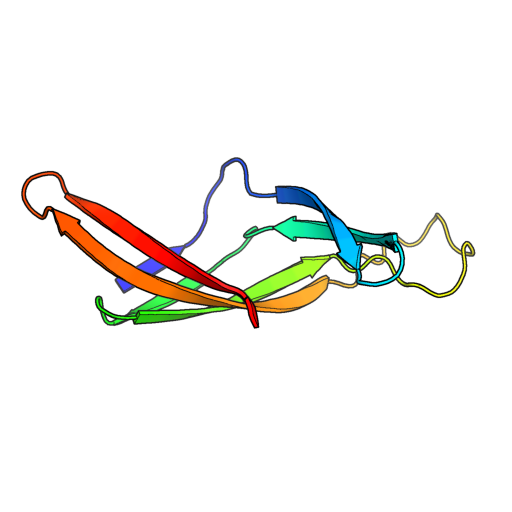56 1.00 90.44 79 LYS A CA 1
ATOM 605 C C . LYS A 1 79 ? -7.433 6.033 21.079 1.00 90.44 79 LYS A C 1
ATOM 607 O O . LYS A 1 79 ? -8.041 6.738 20.266 1.00 90.44 79 LYS A O 1
ATOM 612 N N . PRO A 1 80 ? -8.078 5.164 21.870 1.00 85.00 80 PRO A N 1
ATOM 613 C CA . PRO A 1 80 ? -9.523 4.957 21.789 1.00 85.00 80 PRO A CA 1
ATOM 614 C C . PRO A 1 80 ? -10.333 6.213 22.135 1.00 85.00 80 PRO A C 1
ATOM 616 O O . PRO A 1 80 ? -11.457 6.358 21.668 1.00 85.00 80 PRO A O 1
ATOM 619 N N . GLU A 1 81 ? -9.769 7.136 22.916 1.00 87.94 81 GLU A N 1
ATOM 620 C CA . GLU A 1 81 ? -10.407 8.394 23.306 1.00 87.94 81 GLU A CA 1
ATOM 621 C C . GLU A 1 81 ? -10.656 9.348 22.129 1.00 87.94 81 GLU A C 1
ATOM 623 O O . GLU A 1 81 ? -11.600 10.136 22.168 1.00 87.94 81 GLU A O 1
ATOM 628 N N . THR A 1 82 ? -9.838 9.265 21.077 1.00 92.12 82 THR A N 1
ATOM 629 C CA . THR A 1 82 ? -9.993 10.050 19.844 1.00 92.12 82 THR A CA 1
ATOM 630 C C . THR A 1 82 ? -10.415 9.199 18.649 1.00 92.12 82 THR A C 1
ATOM 632 O O . THR A 1 82 ? -10.820 9.751 17.629 1.00 92.12 82 THR A O 1
ATOM 635 N N . GLY A 1 83 ? -10.318 7.870 18.755 1.00 85.00 83 GLY A N 1
ATOM 636 C CA . GLY A 1 83 ? -10.494 6.951 17.630 1.00 85.00 83 GLY A CA 1
ATOM 637 C C . GLY A 1 83 ? -9.301 6.926 16.668 1.00 85.00 83 GLY A C 1
ATOM 638 O O . GLY A 1 83 ? -9.441 6.459 15.541 1.00 85.00 83 GLY A O 1
ATOM 639 N N . GLU A 1 84 ? -8.135 7.438 17.079 1.00 86.56 84 GLU A N 1
ATOM 640 C CA . GLU A 1 84 ? -6.921 7.409 16.258 1.00 86.56 84 GLU A CA 1
ATOM 641 C C . GLU A 1 84 ? -6.198 6.062 16.369 1.00 86.56 84 GLU A C 1
ATOM 643 O O . GLU A 1 84 ? -5.900 5.581 17.466 1.00 86.56 84 GLU A O 1
ATOM 648 N N . GLU A 1 85 ? -5.811 5.500 15.225 1.00 87.06 85 GLU A N 1
ATOM 649 C CA . GLU A 1 85 ? -4.996 4.288 15.134 1.00 87.06 85 GLU A CA 1
ATOM 650 C C . GLU A 1 85 ? -3.790 4.532 14.218 1.00 87.06 85 GLU A C 1
ATOM 652 O O . GLU A 1 85 ? -3.909 5.122 13.144 1.00 87.06 85 GLU A O 1
ATOM 657 N N . VAL A 1 86 ? -2.608 4.092 14.653 1.00 88.25 86 VAL A N 1
ATOM 658 C CA . VAL A 1 86 ? -1.362 4.160 13.881 1.00 88.25 86 VAL A CA 1
ATOM 659 C C . VAL A 1 86 ? -1.026 2.767 13.382 1.00 88.25 86 VAL A C 1
ATOM 661 O O . VAL A 1 86 ? -0.893 1.829 14.173 1.00 88.25 86 VAL A O 1
ATOM 664 N N . TRP A 1 87 ? -0.820 2.648 12.076 1.00 84.69 87 TRP A N 1
ATOM 665 C CA . TRP A 1 87 ? -0.617 1.377 11.394 1.00 84.69 87 TRP A CA 1
ATOM 666 C C . TRP A 1 87 ? 0.785 1.282 10.803 1.00 84.69 87 TRP A C 1
ATOM 668 O O . TRP A 1 87 ? 1.314 2.256 10.275 1.00 84.69 87 TRP A O 1
ATOM 678 N N . TYR A 1 88 ? 1.361 0.087 10.851 1.00 85.81 88 TYR A N 1
ATOM 679 C CA . TYR A 1 88 ? 2.501 -0.296 10.032 1.00 85.81 88 TYR A CA 1
ATOM 680 C C . TYR A 1 88 ? 2.003 -1.105 8.834 1.00 85.81 88 TYR A C 1
ATOM 682 O O . TYR A 1 88 ? 1.266 -2.077 9.017 1.00 85.81 88 TYR A O 1
ATOM 690 N N . ALA A 1 89 ? 2.404 -0.699 7.631 1.00 81.88 89 ALA A N 1
ATOM 691 C CA . ALA A 1 89 ? 2.080 -1.381 6.386 1.00 81.88 89 AL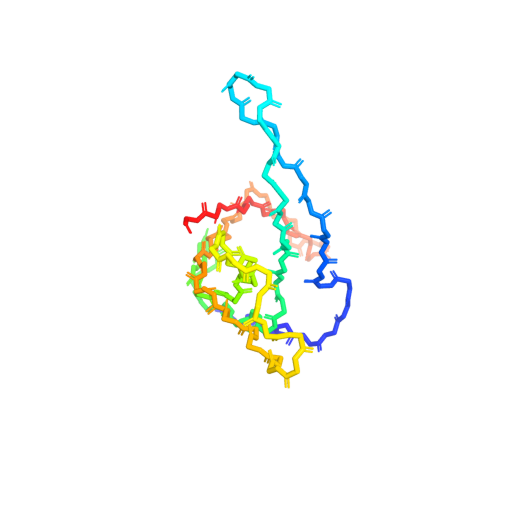A A CA 1
ATOM 692 C C . ALA A 1 89 ? 3.303 -2.141 5.863 1.00 81.88 89 ALA A C 1
ATOM 694 O O . ALA A 1 89 ? 4.374 -1.558 5.694 1.00 81.88 89 ALA A O 1
ATOM 695 N N . GLN A 1 90 ? 3.124 -3.426 5.576 1.00 81.06 90 GLN A N 1
ATOM 696 C CA . GLN A 1 90 ? 4.103 -4.272 4.903 1.00 81.06 90 GLN A CA 1
ATOM 697 C C . GLN A 1 90 ? 3.534 -4.707 3.553 1.00 81.06 90 GLN A C 1
ATOM 699 O O . GLN A 1 90 ? 2.402 -5.184 3.499 1.00 81.06 90 GLN A O 1
ATOM 704 N N . LEU A 1 91 ? 4.314 -4.525 2.490 1.00 74.12 91 LEU A N 1
ATOM 705 C CA . LEU A 1 91 ? 4.003 -4.993 1.141 1.00 74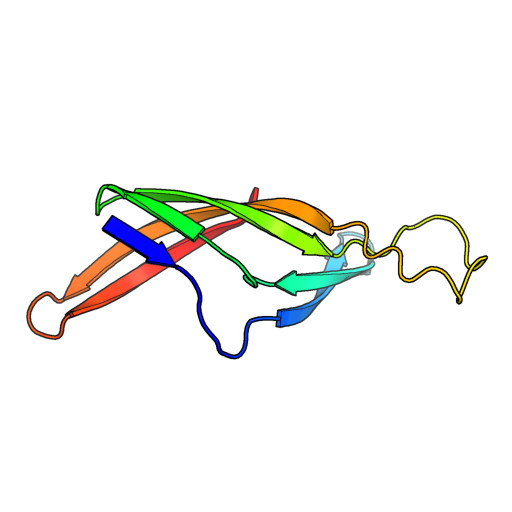.12 91 LEU A CA 1
ATOM 706 C C . LEU A 1 91 ? 4.818 -6.266 0.891 1.00 74.12 91 LEU A C 1
ATOM 708 O O . LEU A 1 91 ? 6.034 -6.230 1.085 1.00 74.12 91 LEU A O 1
ATOM 712 N N . ASP A 1 92 ? 4.148 -7.352 0.504 1.00 68.00 92 ASP A N 1
ATOM 713 C CA . ASP A 1 92 ? 4.765 -8.625 0.099 1.00 68.00 92 ASP A CA 1
ATOM 714 C C . ASP A 1 92 ? 4.737 -8.794 -1.430 1.00 68.00 92 ASP A C 1
ATO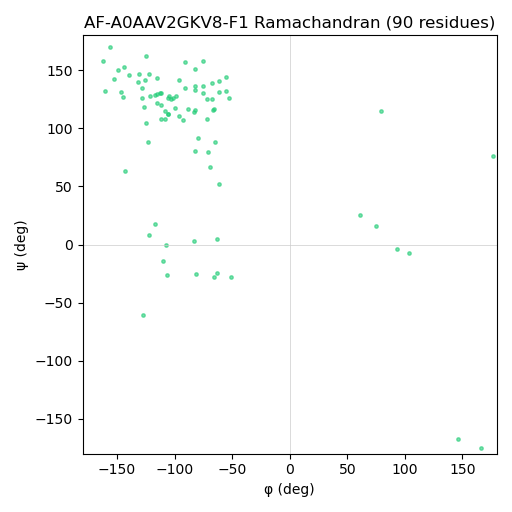M 716 O O . ASP A 1 92 ? 3.726 -8.382 -2.061 1.00 68.00 92 ASP A O 1
#

InterPro domains:
  IPR002628 Photosystem II extrinsic protein O [PF01716] (1-40)
  IPR002628 Photosystem II extrinsic protein O [PF01716] (47-84)
  IPR002628 Photosystem II extrinsic protein O [PTHR34058] (1-49)
  IPR011250 Outer membrane protein/outer membrane enzyme PagP, beta-barrel [SSF56925] (2-84)

Radius of gyration: 16.55 Å; Cα contacts (8 Å, |Δi|>4): 164; chains: 1; bounding box: 38×19×53 Å

Organism: NCBI:txid586398

Solvent-accessible surface area (backbone atoms only — not comparable to full-atom values): 5702 Å² total; per-residue (Å²): 94,76,47,70,62,87,83,76,94,40,66,48,84,44,71,47,69,46,94,90,71,51,71,51,73,44,46,49,44,54,55,77,28,53,36,50,40,55,90,67,46,32,56,33,64,26,49,29,48,53,78,80,93,73,76,101,79,61,98,84,60,91,73,74,54,55,44,76,34,37,42,34,42,29,60,77,47,76,40,81,93,78,69,49,73,41,71,48,79,45,80,96

Secondary structure (DSSP, 8-state):
-EEE--SSS-EEEEEEEPTTS-EEEEEEE-TT-EEEEETTEEEEEEEEE---SS-S--TT-----EEEEEEEEEEEEEETTTTEEEEEEEE-

pLDDT: mean 72.53, std 15.46, range [37.03, 93.0]

Nearest PDB structures (foldseek):
  8z9d-assembly1_o  TM=8.042E-01  e=1.693E-05  Spinacia oleracea
  5xnm-assembly1_o  TM=7.244E-01  e=6.083E-06  Pisum sativum
  8bd3-assembly1_o  TM=7.368E-01  e=1.460E-04  Chlorella ohadii
  7pnk-assembly1_o  TM=6.796E-01  e=1.015E-03  Dunaliella salina
  6kad-assembly1_o  TM=7.649E-01  e=3.504E-03  Chlamydomonas reinhardtii

Mean predicted aligned error: 11.45 Å

Foldseek 3Di:
DKDFDDDDPFKDWDWDQDVVGDIDIWIHGCPGPIWDDDPFKIKDWGWTQDDDPDDPPDPPDPPSVTDIKMKMWGFPDADVVVRDTDIDIDID